Protein AF-A0A2X3ES33-F1 (afdb_monomer_lite)

Secondary structure (DSSP, 8-state):
-HHHHHH-TTS--EEEEE-SHHHHHHHHHTT-SEEEE-SS-STT--HHHHHS----SS--

Organism: Klebsiella pneumoniae (NCBI:txid573)

Radius of gyration: 13.8 Å; chains: 1; bounding box: 33×27×31 Å

Sequence (60 aa):
MAKAREAWPQKTIIAGNVVTGEMCEELILSGADIVKVGIGPGSVCTTRVKTGSAIRSSPP

Foldseek 3Di:
DQVVCVVCVPDAAEDDDDQDPVVVVVCVVSPHPHYHYFDPPDPPHCCCVPVVDGRDSDDD

InterPro domains:
  IPR001093 IMP dehydrogenase/GMP reductase [PF00478] (3-54)
  IPR013785 Aldolase-type TIM barrel [G3DSA:3.20.20.70] (1-57)
  IPR015875 IMP dehydrogenase / GMP reductase, conserved site [PS00487] (35-47)
  IPR050139 Guanosine monophosphate reductase [PTHR43170] (3-52)

pLDDT: mean 81.2, std 16.99, range [37.53, 96.62]

Structure (mmCIF, N/CA/C/O backbone):
data_AF-A0A2X3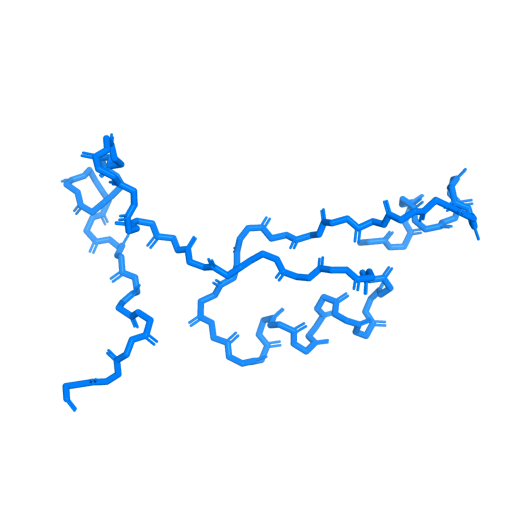ES33-F1
#
_entry.id   AF-A0A2X3ES33-F1
#
loop_
_atom_site.group_PDB
_atom_site.id
_atom_site.type_symbol
_atom_site.label_atom_id
_atom_site.label_alt_id
_atom_site.label_comp_id
_atom_site.label_asym_id
_atom_site.label_entity_id
_atom_site.label_seq_id
_atom_site.pdbx_PDB_ins_code
_atom_site.Cartn_x
_atom_site.Cartn_y
_atom_site.Cartn_z
_atom_site.occupancy
_atom_site.B_iso_or_equiv
_atom_site.auth_seq_id
_atom_site.auth_comp_id
_atom_site.auth_asym_id
_atom_site.auth_atom_id
_atom_site.pdbx_PDB_model_num
ATOM 1 N N . MET A 1 1 ? 0.701 7.815 7.775 1.00 85.31 1 MET A N 1
ATOM 2 C CA . MET A 1 1 ? -0.701 7.345 7.713 1.00 85.31 1 MET A CA 1
ATOM 3 C C . MET A 1 1 ? -1.589 7.920 8.816 1.00 85.31 1 MET A C 1
ATOM 5 O O . MET A 1 1 ? -2.704 8.292 8.485 1.00 85.31 1 MET A O 1
ATOM 9 N N . ALA A 1 2 ? -1.111 8.096 10.060 1.00 86.25 2 ALA A N 1
ATOM 10 C CA . ALA A 1 2 ? -1.900 8.615 11.195 1.00 86.25 2 ALA A CA 1
ATOM 11 C C . ALA A 1 2 ? -2.857 9.784 10.864 1.00 86.25 2 ALA A C 1
ATOM 13 O O . ALA A 1 2 ? -4.059 9.650 11.054 1.00 86.25 2 ALA A O 1
ATOM 14 N N . LYS A 1 3 ? -2.357 10.871 10.254 1.00 91.44 3 LYS A N 1
ATOM 15 C CA . LYS A 1 3 ? -3.189 12.026 9.854 1.00 91.44 3 LYS A CA 1
ATOM 16 C C . LYS A 1 3 ? -4.346 11.664 8.911 1.00 91.44 3 LYS A C 1
ATOM 18 O O . LYS A 1 3 ? -5.448 12.172 9.064 1.00 91.44 3 LYS A O 1
ATOM 23 N N . ALA A 1 4 ? -4.102 10.799 7.923 1.00 90.88 4 ALA A N 1
ATOM 24 C CA . ALA A 1 4 ? -5.133 10.387 6.969 1.00 90.88 4 ALA A CA 1
ATOM 25 C C . ALA A 1 4 ? -6.175 9.475 7.635 1.00 90.88 4 ALA A C 1
ATOM 27 O O . ALA A 1 4 ? -7.370 9.609 7.385 1.00 90.88 4 ALA A O 1
ATOM 28 N N . ARG A 1 5 ? -5.729 8.581 8.523 1.00 92.56 5 ARG A N 1
ATOM 29 C CA . ARG A 1 5 ? -6.617 7.674 9.253 1.00 92.56 5 ARG A CA 1
ATOM 30 C C . ARG A 1 5 ? -7.491 8.403 10.276 1.00 92.56 5 ARG A C 1
ATOM 32 O O . ARG A 1 5 ? -8.642 8.011 10.455 1.00 92.56 5 ARG A O 1
ATOM 39 N N . GLU A 1 6 ? -6.957 9.453 10.895 1.00 94.25 6 GLU A N 1
ATOM 40 C CA . GLU A 1 6 ? -7.674 10.358 11.800 1.00 94.25 6 GLU A CA 1
ATOM 41 C C . GLU A 1 6 ? -8.724 11.192 11.055 1.00 94.25 6 GLU A C 1
ATOM 43 O O . GLU A 1 6 ? -9.875 11.246 11.476 1.00 94.25 6 GLU A O 1
ATOM 48 N N . ALA A 1 7 ? -8.358 11.787 9.915 1.00 95.50 7 ALA A N 1
ATOM 49 C CA . ALA A 1 7 ? -9.278 12.599 9.118 1.00 95.50 7 ALA A CA 1
ATOM 50 C C . ALA A 1 7 ? -10.406 11.773 8.471 1.00 95.50 7 ALA A C 1
ATOM 52 O O . ALA A 1 7 ? -11.523 12.268 8.306 1.00 95.50 7 ALA A O 1
ATOM 53 N N . TRP A 1 8 ? -10.133 10.514 8.107 1.00 95.19 8 TRP A N 1
ATOM 54 C CA . TRP A 1 8 ? -11.092 9.643 7.421 1.00 95.19 8 TRP A CA 1
ATOM 55 C C . TRP A 1 8 ? -11.197 8.259 8.074 1.00 95.19 8 TRP A C 1
ATOM 57 O O . TRP A 1 8 ? -10.791 7.254 7.487 1.00 95.19 8 TRP A O 1
ATOM 67 N N . PRO A 1 9 ? -11.825 8.167 9.259 1.00 93.88 9 PRO A N 1
ATOM 68 C CA . PRO A 1 9 ? -11.865 6.954 10.070 1.00 93.88 9 PRO A CA 1
ATOM 69 C C . PRO A 1 9 ? -12.760 5.825 9.515 1.00 93.88 9 PRO A C 1
ATOM 71 O O . PRO A 1 9 ? -12.913 4.784 10.143 1.00 93.88 9 PRO A O 1
ATOM 74 N N . GLN A 1 10 ? -13.386 5.992 8.356 1.00 95.00 10 GLN A N 1
ATOM 75 C CA . GLN A 1 10 ? -14.266 4.969 7.766 1.00 95.00 10 GLN A CA 1
ATOM 76 C C . GLN A 1 10 ? -14.009 4.772 6.269 1.00 95.00 10 GLN A C 1
ATOM 78 O O . GLN A 1 10 ? -14.740 4.0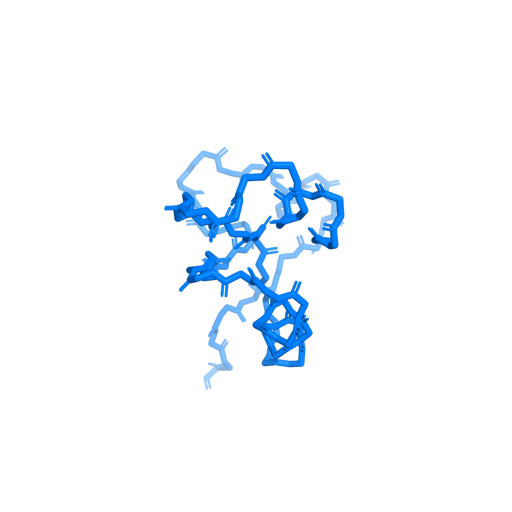51 5.596 1.00 95.00 10 GLN A O 1
ATOM 83 N N . LYS A 1 11 ? -13.008 5.457 5.708 1.00 95.56 11 LYS A N 1
ATOM 84 C CA . LYS A 1 11 ? -12.675 5.336 4.289 1.00 95.56 11 LYS A CA 1
ATOM 85 C C . LYS A 1 11 ? -11.542 4.340 4.112 1.00 95.56 11 LYS A C 1
ATOM 87 O O . LYS A 1 11 ? -10.626 4.308 4.927 1.00 95.56 11 LYS A O 1
ATOM 92 N N . THR A 1 12 ? -11.615 3.589 3.017 1.00 96.62 12 THR A N 1
ATOM 93 C CA . THR A 1 12 ? -10.543 2.709 2.561 1.00 96.62 12 THR A CA 1
ATOM 94 C C . THR A 1 12 ? -9.335 3.539 2.144 1.00 96.62 12 THR A C 1
ATOM 96 O O . THR A 1 12 ? -9.444 4.410 1.276 1.00 96.62 12 THR A O 1
ATOM 99 N N . ILE A 1 13 ? -8.184 3.255 2.740 1.00 96.25 13 ILE A N 1
ATOM 100 C CA . ILE A 1 13 ? -6.911 3.903 2.445 1.00 96.25 13 ILE A CA 1
ATOM 101 C C . ILE A 1 13 ? -6.027 2.935 1.664 1.00 96.25 13 ILE A C 1
ATOM 103 O O . ILE A 1 13 ? -5.641 1.875 2.156 1.00 96.25 13 ILE A O 1
ATOM 107 N N . ILE A 1 14 ? -5.672 3.343 0.445 1.00 96.19 14 ILE A N 1
ATOM 108 C CA . ILE A 1 14 ? -4.700 2.646 -0.398 1.00 96.19 14 ILE A CA 1
ATOM 109 C C . ILE A 1 14 ? -3.358 3.367 -0.275 1.00 96.19 14 ILE A C 1
ATOM 111 O O . ILE A 1 14 ? -3.236 4.521 -0.688 1.00 96.19 14 ILE A O 1
ATOM 115 N N . ALA A 1 15 ? -2.350 2.690 0.268 1.00 94.38 15 ALA A N 1
ATOM 116 C CA . ALA A 1 15 ? -1.007 3.228 0.463 1.00 94.38 15 ALA A CA 1
ATOM 117 C C . ALA A 1 15 ? 0.023 2.481 -0.396 1.00 94.38 15 ALA A C 1
ATOM 119 O O . ALA A 1 15 ? -0.128 1.300 -0.691 1.00 94.38 15 ALA A O 1
ATOM 120 N N . GLY A 1 16 ? 1.076 3.164 -0.837 1.00 92.50 16 GLY A N 1
ATOM 121 C CA . GLY A 1 16 ? 2.104 2.579 -1.694 1.00 92.50 16 GLY A CA 1
ATOM 122 C C . GLY A 1 16 ? 2.882 3.640 -2.482 1.00 92.50 16 GLY A C 1
ATOM 123 O O . GLY A 1 16 ? 2.694 4.832 -2.263 1.00 92.50 16 GLY A O 1
ATOM 124 N N . ASN A 1 17 ? 3.745 3.261 -3.426 1.00 91.81 17 ASN A N 1
ATOM 125 C CA . ASN A 1 17 ? 4.093 1.881 -3.771 1.00 91.81 17 ASN A CA 1
ATOM 126 C C . ASN A 1 17 ? 5.259 1.359 -2.911 1.00 91.81 17 ASN A C 1
ATOM 128 O O . ASN A 1 17 ? 6.190 2.108 -2.632 1.00 91.81 17 ASN A O 1
ATOM 132 N N . VAL A 1 18 ? 5.229 0.078 -2.536 1.00 89.81 18 VAL A N 1
ATOM 133 C CA . VAL A 1 18 ? 6.308 -0.586 -1.774 1.00 89.81 18 VAL A CA 1
ATOM 134 C C . VAL A 1 18 ? 6.959 -1.713 -2.564 1.00 89.81 18 VAL A C 1
ATOM 136 O O . VAL A 1 18 ? 6.449 -2.137 -3.601 1.00 89.81 18 VAL A O 1
ATOM 139 N N . VAL A 1 19 ? 8.109 -2.176 -2.088 1.00 87.19 19 VAL A N 1
ATOM 140 C CA . VAL A 1 19 ? 8.996 -3.091 -2.820 1.00 87.19 19 VAL A CA 1
ATOM 141 C C . VAL A 1 19 ? 9.670 -4.141 -1.933 1.00 87.19 19 VAL A C 1
ATOM 143 O O . VAL A 1 19 ? 10.223 -5.096 -2.469 1.00 87.19 19 VAL A O 1
ATOM 146 N N . THR A 1 20 ? 9.582 -4.008 -0.606 1.00 89.19 20 THR A N 1
ATOM 147 C CA . THR A 1 20 ? 10.006 -5.024 0.370 1.00 89.19 20 THR A CA 1
ATOM 148 C C . THR A 1 20 ? 8.850 -5.393 1.301 1.00 89.19 20 THR A C 1
ATOM 150 O O . THR A 1 20 ? 7.855 -4.665 1.391 1.00 89.19 20 THR A O 1
ATOM 153 N N . GLY A 1 21 ? 8.980 -6.536 1.983 1.00 90.81 21 GLY A N 1
ATOM 154 C CA . GLY A 1 21 ? 8.011 -6.986 2.985 1.00 90.81 21 GLY A CA 1
ATOM 155 C C . GLY A 1 21 ? 7.907 -6.028 4.172 1.00 90.81 21 GLY A C 1
ATOM 156 O O . GLY A 1 21 ? 6.800 -5.660 4.545 1.00 90.81 21 GLY A O 1
ATOM 157 N N . GLU A 1 22 ? 9.040 -5.540 4.684 1.00 93.62 22 GLU A N 1
ATOM 158 C CA . GLU A 1 22 ? 9.083 -4.624 5.838 1.00 93.62 22 GLU A CA 1
ATOM 159 C C . GLU A 1 22 ? 8.333 -3.315 5.548 1.00 93.62 22 GLU A C 1
ATOM 161 O O . GLU A 1 22 ? 7.522 -2.867 6.351 1.00 93.62 22 GLU A O 1
ATOM 166 N N . MET A 1 23 ? 8.508 -2.740 4.351 1.00 92.88 23 MET A N 1
ATOM 167 C CA . MET A 1 23 ? 7.767 -1.540 3.940 1.00 92.88 23 MET A CA 1
ATOM 168 C C . MET A 1 23 ? 6.253 -1.785 3.868 1.00 92.88 23 MET A C 1
ATOM 170 O O . MET A 1 23 ? 5.459 -0.879 4.118 1.00 92.88 23 MET A O 1
ATOM 174 N N . CYS A 1 24 ? 5.839 -2.991 3.467 1.00 94.19 24 CYS A N 1
ATOM 175 C CA . CYS A 1 24 ? 4.429 -3.373 3.449 1.00 94.19 24 CYS A CA 1
ATOM 176 C C . CYS A 1 24 ? 3.878 -3.449 4.878 1.00 94.19 24 CYS A C 1
ATOM 178 O O . CYS A 1 24 ? 2.835 -2.863 5.169 1.00 94.19 24 CYS A O 1
ATOM 180 N N . GLU A 1 25 ? 4.615 -4.113 5.768 1.00 95.12 25 GLU A N 1
ATOM 181 C CA . GLU A 1 25 ? 4.268 -4.263 7.179 1.00 95.12 25 GLU A CA 1
ATOM 182 C C . GLU A 1 25 ? 4.139 -2.905 7.879 1.00 95.12 25 GLU A C 1
ATOM 184 O O . GLU A 1 25 ? 3.123 -2.647 8.524 1.00 95.12 25 GLU A O 1
ATOM 189 N N . GLU A 1 26 ? 5.084 -1.986 7.666 1.00 95.31 26 GLU A N 1
ATOM 190 C CA . GLU A 1 26 ? 5.011 -0.627 8.211 1.00 95.31 26 GLU A CA 1
ATOM 191 C C . GLU A 1 26 ? 3.732 0.111 7.787 1.00 95.31 26 GLU A C 1
ATOM 193 O O . GLU A 1 26 ? 3.100 0.786 8.606 1.00 95.31 26 GLU A O 1
ATOM 198 N N . LEU A 1 27 ? 3.315 -0.011 6.521 1.00 94.56 27 LEU A N 1
ATOM 199 C CA . LEU A 1 27 ? 2.096 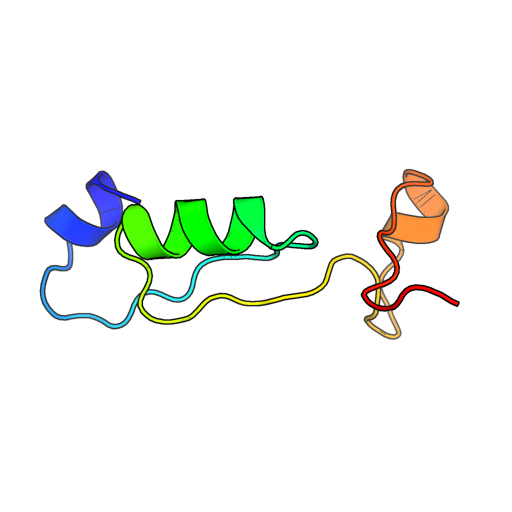0.638 6.028 1.00 94.56 27 LEU A CA 1
ATOM 200 C C . LEU A 1 27 ? 0.826 0.018 6.614 1.00 94.56 27 LEU A C 1
ATOM 202 O O . LEU A 1 27 ? -0.097 0.764 6.954 1.00 94.56 27 LEU A O 1
ATOM 206 N N . ILE A 1 28 ? 0.790 -1.308 6.762 1.00 94.06 28 ILE A N 1
ATOM 207 C CA . ILE A 1 28 ? -0.325 -2.028 7.393 1.00 94.06 28 ILE A CA 1
ATOM 208 C C . ILE A 1 28 ? -0.447 -1.608 8.859 1.00 94.06 28 ILE A C 1
ATOM 210 O O . ILE A 1 28 ? -1.511 -1.152 9.278 1.00 94.06 28 ILE A O 1
ATOM 214 N N . LEU A 1 29 ? 0.651 -1.672 9.621 1.00 94.88 29 LEU A N 1
ATOM 215 C CA . LEU A 1 29 ? 0.688 -1.273 11.033 1.00 94.88 29 LEU A CA 1
ATOM 216 C C . LEU A 1 29 ? 0.319 0.202 11.227 1.00 94.88 29 LEU A C 1
ATOM 218 O O . LEU A 1 29 ? -0.273 0.575 12.237 1.00 94.88 29 LEU A O 1
ATOM 222 N N . SER A 1 30 ? 0.617 1.043 10.238 1.00 93.38 30 SER A N 1
ATOM 223 C CA . SER A 1 30 ? 0.261 2.461 10.264 1.00 93.38 30 SER A CA 1
ATOM 224 C C . SER A 1 30 ? -1.197 2.750 9.861 1.00 93.38 30 SER A C 1
ATOM 226 O O . SER A 1 30 ? -1.607 3.916 9.905 1.00 93.38 30 SER A O 1
ATOM 228 N N . GLY A 1 31 ? -1.979 1.736 9.470 1.00 92.81 31 GLY A N 1
ATOM 229 C CA . GLY A 1 31 ? -3.420 1.840 9.212 1.00 92.81 31 GLY A CA 1
ATOM 230 C C . GLY A 1 31 ? -3.836 1.931 7.741 1.00 92.81 31 GLY A C 1
ATOM 231 O O . GLY A 1 31 ? -4.858 2.553 7.449 1.00 92.81 31 GLY A O 1
ATOM 232 N N . ALA A 1 32 ? -3.051 1.380 6.812 1.00 96.06 32 ALA A N 1
ATOM 233 C CA . ALA A 1 32 ? -3.488 1.186 5.429 1.00 96.06 32 ALA A CA 1
ATOM 234 C C . ALA A 1 32 ? -4.378 -0.061 5.300 1.00 96.06 32 ALA A C 1
ATOM 236 O O . ALA A 1 32 ? -4.047 -1.115 5.835 1.00 96.06 32 ALA A O 1
ATOM 237 N N . ASP A 1 33 ? -5.464 0.039 4.531 1.00 96.56 33 ASP A N 1
ATOM 238 C CA . ASP A 1 33 ? -6.346 -1.100 4.238 1.00 96.56 33 ASP A CA 1
ATOM 239 C C . ASP A 1 33 ? -5.839 -1.911 3.037 1.00 96.56 33 ASP A C 1
ATOM 241 O O . ASP A 1 33 ? -6.034 -3.121 2.949 1.00 96.56 33 ASP A O 1
ATOM 245 N N . ILE A 1 34 ? -5.193 -1.232 2.083 1.00 96.12 34 ILE A N 1
ATOM 246 C CA . ILE A 1 34 ? -4.637 -1.836 0.872 1.00 96.12 34 ILE A CA 1
ATOM 247 C C . ILE A 1 34 ? -3.230 -1.291 0.655 1.00 96.12 34 ILE A C 1
ATOM 249 O O . ILE A 1 34 ? -3.021 -0.075 0.639 1.00 96.12 34 ILE A O 1
ATOM 253 N N . VAL A 1 35 ? -2.274 -2.186 0.407 1.00 95.75 35 VAL A N 1
ATOM 254 C CA . VAL A 1 35 ? -0.906 -1.814 0.043 1.00 95.75 35 VAL A CA 1
ATOM 255 C C . VAL A 1 35 ? -0.658 -2.100 -1.434 1.00 95.75 35 VAL A C 1
ATOM 257 O O . VAL A 1 35 ? -0.782 -3.233 -1.896 1.00 95.75 35 VAL A O 1
ATOM 260 N N . LYS A 1 36 ? -0.293 -1.066 -2.198 1.00 93.62 36 LYS A N 1
ATOM 261 C CA . LYS A 1 36 ? 0.087 -1.212 -3.604 1.00 93.62 36 LYS A CA 1
ATOM 262 C C . LYS A 1 36 ? 1.571 -1.551 -3.720 1.00 93.62 36 LYS A C 1
ATOM 264 O O . LYS A 1 36 ? 2.425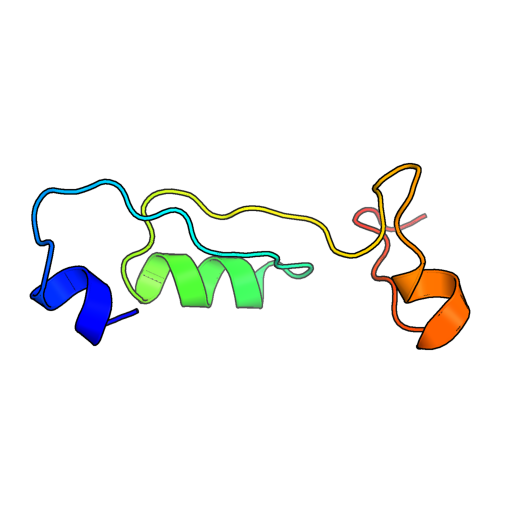 -0.808 -3.242 1.00 93.62 36 LYS A O 1
ATOM 269 N N . VAL A 1 37 ? 1.879 -2.655 -4.393 1.00 90.50 37 VAL A N 1
ATOM 270 C CA . VAL A 1 37 ? 3.245 -3.175 -4.543 1.00 90.50 37 VAL A CA 1
ATOM 271 C C . VAL A 1 37 ? 3.790 -2.883 -5.943 1.00 90.50 37 VAL A C 1
ATOM 273 O O . VAL A 1 37 ? 3.073 -2.987 -6.938 1.00 90.50 37 VAL A O 1
ATOM 276 N N . GLY A 1 38 ? 5.075 -2.532 -6.015 1.00 81.50 38 GLY A N 1
ATOM 277 C CA . GLY A 1 38 ? 5.865 -2.425 -7.241 1.00 81.50 38 GLY A CA 1
ATOM 278 C C . GLY A 1 38 ? 6.303 -0.999 -7.575 1.00 81.50 38 GLY A C 1
ATOM 279 O O . GLY A 1 38 ? 5.483 -0.102 -7.723 1.00 81.50 38 GLY A O 1
ATOM 280 N N . ILE A 1 39 ? 7.600 -0.782 -7.786 1.00 79.19 39 ILE A N 1
ATOM 281 C CA . ILE A 1 39 ? 8.158 0.474 -8.315 1.00 79.19 39 ILE A CA 1
ATOM 282 C C . ILE A 1 39 ? 8.935 0.134 -9.585 1.00 79.19 39 ILE A C 1
ATOM 284 O O . ILE A 1 39 ? 9.833 -0.703 -9.558 1.00 79.19 39 ILE A O 1
ATOM 288 N N . GLY A 1 40 ? 8.585 0.752 -10.716 1.00 67.38 40 GLY A N 1
ATOM 289 C CA . GLY A 1 40 ? 9.259 0.470 -11.988 1.00 67.38 40 GLY A CA 1
ATOM 290 C C . GLY A 1 40 ? 8.786 -0.707 -12.870 1.00 67.38 40 GLY A C 1
ATOM 291 O O . GLY A 1 40 ? 9.494 -0.943 -13.849 1.00 67.38 40 GLY A O 1
ATOM 292 N N . PRO A 1 41 ? 7.679 -1.455 -12.629 1.00 61.75 41 PRO A N 1
ATOM 293 C CA . PRO A 1 41 ? 7.251 -2.530 -13.542 1.00 61.75 41 PRO A CA 1
ATOM 294 C C . PRO A 1 41 ? 6.296 -2.076 -14.664 1.00 61.75 41 PRO A C 1
ATOM 296 O O . PRO A 1 41 ? 5.952 -2.873 -15.528 1.00 61.75 41 PRO A O 1
ATOM 299 N N . GLY A 1 42 ? 5.825 -0.823 -14.653 1.00 65.38 42 GLY A N 1
ATOM 300 C CA . GLY A 1 42 ? 4.885 -0.324 -15.664 1.00 65.38 42 GLY A CA 1
ATOM 301 C C . GLY A 1 42 ? 5.538 -0.129 -17.037 1.00 65.38 42 GLY A C 1
ATOM 302 O O . GLY A 1 42 ? 6.676 0.329 -17.108 1.00 65.38 42 GLY A O 1
ATOM 303 N N . SER A 1 43 ? 4.798 -0.397 -18.119 1.00 68.56 43 SER A N 1
ATOM 304 C CA . SER A 1 43 ? 5.276 -0.320 -19.515 1.00 68.56 43 SER A CA 1
ATOM 305 C C . SER A 1 43 ? 5.857 1.041 -19.918 1.00 68.56 43 SER A C 1
ATOM 307 O O . SER A 1 43 ? 6.737 1.110 -20.767 1.00 68.56 43 SER A O 1
ATOM 309 N N . VAL A 1 44 ? 5.397 2.121 -19.282 1.00 76.56 44 VAL A N 1
ATOM 310 C CA . VAL A 1 44 ? 5.862 3.500 -19.515 1.00 76.56 44 VAL A CA 1
ATOM 311 C C . VAL A 1 44 ? 6.794 4.026 -18.415 1.00 76.56 44 VAL A C 1
ATOM 313 O O . VAL A 1 44 ? 7.167 5.198 -18.416 1.00 76.56 44 VAL A O 1
ATOM 316 N N . CYS A 1 45 ? 7.148 3.205 -17.422 1.00 70.75 45 CYS A N 1
ATOM 317 C CA . CYS A 1 45 ? 7.843 3.686 -16.233 1.00 70.75 45 CYS A CA 1
ATOM 318 C C . CYS A 1 45 ? 9.340 3.919 -16.500 1.00 70.75 45 CYS A C 1
ATOM 320 O O . CYS A 1 45 ? 10.122 2.980 -16.623 1.00 70.75 45 CYS A O 1
ATOM 322 N N . THR A 1 46 ? 9.771 5.184 -16.517 1.00 74.00 46 THR A N 1
ATOM 323 C CA . THR A 1 46 ? 11.177 5.560 -16.763 1.00 74.00 46 THR A CA 1
ATOM 324 C C . THR A 1 46 ? 12.066 5.519 -15.522 1.00 74.00 46 THR A C 1
ATOM 326 O O . THR A 1 46 ? 13.248 5.838 -15.620 1.00 74.00 46 THR A O 1
ATOM 329 N N . THR A 1 47 ? 11.535 5.178 -14.345 1.00 71.19 47 THR A N 1
ATOM 330 C CA . THR A 1 47 ? 12.288 5.222 -13.078 1.00 71.19 47 THR A CA 1
ATOM 331 C C . THR A 1 47 ? 13.549 4.361 -13.149 1.00 71.19 47 THR A C 1
ATOM 333 O O 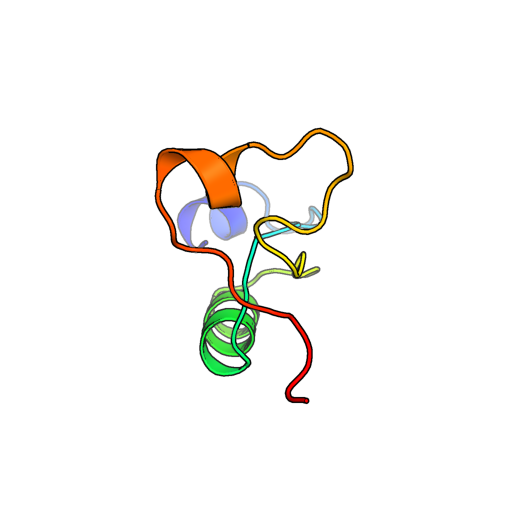. THR A 1 47 ? 14.633 4.838 -12.838 1.00 71.19 47 THR A O 1
ATOM 336 N N . ARG A 1 48 ? 13.459 3.150 -13.717 1.00 64.06 48 ARG A N 1
ATOM 337 C CA . ARG A 1 48 ? 14.631 2.286 -13.949 1.00 64.06 48 ARG A CA 1
ATOM 338 C C . ARG A 1 48 ? 15.715 2.972 -14.792 1.00 64.06 48 ARG A C 1
ATOM 340 O O . ARG A 1 48 ? 16.894 2.794 -14.518 1.00 64.06 48 ARG A O 1
ATOM 347 N N . VAL A 1 49 ? 15.308 3.747 -15.799 1.00 61.50 49 VAL A N 1
ATOM 348 C CA . VAL A 1 49 ? 16.208 4.419 -16.749 1.00 61.50 49 VAL A CA 1
ATOM 349 C C . VAL A 1 49 ? 16.846 5.666 -16.134 1.00 61.50 49 VAL A C 1
ATOM 351 O O . VAL A 1 49 ? 18.020 5.922 -16.367 1.00 61.50 49 VAL A O 1
ATOM 354 N N . LYS A 1 50 ? 16.089 6.449 -15.354 1.00 64.00 50 LYS A N 1
ATOM 355 C CA . LYS A 1 50 ? 16.546 7.752 -14.841 1.00 64.00 50 LYS A CA 1
ATOM 356 C C . LYS A 1 50 ? 17.277 7.682 -13.504 1.00 64.00 50 LYS A C 1
ATOM 358 O O . LYS A 1 50 ? 18.188 8.471 -13.293 1.00 64.00 50 LYS A O 1
ATOM 363 N N . THR A 1 51 ? 16.873 6.795 -12.599 1.00 64.38 51 THR A N 1
ATOM 364 C CA . THR A 1 51 ? 17.447 6.727 -11.244 1.00 64.38 51 THR A CA 1
ATOM 365 C C . THR A 1 51 ? 18.243 5.452 -10.990 1.00 64.38 51 THR A C 1
ATOM 367 O O . THR A 1 51 ? 18.856 5.335 -9.936 1.00 64.38 51 THR A O 1
ATOM 370 N N . GLY A 1 52 ? 18.230 4.472 -11.902 1.00 56.19 52 GLY A N 1
ATOM 371 C CA . GLY A 1 52 ? 18.878 3.164 -11.714 1.00 56.19 52 GLY A CA 1
ATOM 372 C C . GLY A 1 52 ? 18.228 2.283 -10.634 1.00 56.19 52 GLY A C 1
ATOM 373 O O . GLY A 1 52 ? 18.398 1.066 -10.635 1.00 56.19 52 GLY A O 1
ATOM 374 N N . SER A 1 53 ? 17.424 2.864 -9.742 1.00 56.38 53 SER A N 1
ATOM 375 C CA . SER A 1 53 ? 16.654 2.167 -8.717 1.00 56.38 53 SER A CA 1
ATOM 376 C C . SER A 1 53 ? 15.360 1.605 -9.303 1.00 56.38 53 SER A C 1
ATOM 378 O O . SER A 1 53 ? 14.397 2.324 -9.568 1.00 56.38 53 SER A O 1
ATOM 380 N N . ALA A 1 54 ? 15.325 0.290 -9.477 1.00 55.84 54 ALA A N 1
ATOM 381 C CA . ALA A 1 54 ? 14.100 -0.464 -9.686 1.00 55.84 54 ALA A CA 1
ATOM 382 C C . ALA A 1 54 ? 14.240 -1.790 -8.946 1.00 55.84 54 ALA A C 1
ATOM 384 O O . ALA A 1 54 ? 15.087 -2.612 -9.300 1.00 55.84 54 ALA A O 1
ATOM 385 N N . ILE A 1 55 ? 13.419 -2.002 -7.922 1.00 57.28 55 ILE A N 1
ATOM 386 C CA . ILE A 1 55 ? 13.397 -3.283 -7.224 1.00 57.28 55 ILE A CA 1
ATOM 387 C C . ILE A 1 55 ? 12.597 -4.262 -8.080 1.00 57.28 55 ILE A C 1
ATOM 389 O O . ILE A 1 55 ? 11.441 -4.017 -8.428 1.00 57.28 55 ILE A O 1
ATOM 393 N N . ARG A 1 56 ? 13.252 -5.355 -8.488 1.00 54.97 56 ARG A N 1
ATOM 394 C CA . ARG A 1 56 ? 12.554 -6.514 -9.044 1.00 54.97 56 ARG A CA 1
ATOM 395 C C . ARG A 1 56 ? 11.687 -7.082 -7.927 1.00 54.97 56 ARG A C 1
ATOM 397 O O . ARG A 1 56 ? 12.199 -7.429 -6.874 1.00 54.97 56 ARG A O 1
ATOM 404 N N . SER A 1 57 ? 10.388 -7.186 -8.176 1.00 50.88 57 SER A N 1
ATOM 405 C CA . SER A 1 57 ? 9.426 -7.807 -7.262 1.00 50.88 57 SER A CA 1
ATOM 406 C C . SER A 1 57 ? 9.608 -9.325 -7.112 1.00 50.88 57 SER A C 1
ATOM 408 O O . SER A 1 57 ? 8.857 -9.943 -6.368 1.00 50.88 57 SER A O 1
ATOM 410 N N . SER A 1 58 ? 10.586 -9.924 -7.801 1.00 40.25 58 SER A N 1
ATOM 411 C CA . SER A 1 58 ? 10.972 -11.327 -7.655 1.00 40.25 58 SER A CA 1
ATOM 412 C C . SER A 1 58 ? 12.497 -11.448 -7.550 1.00 40.25 58 SER A C 1
ATOM 414 O O . SER A 1 58 ? 13.201 -10.772 -8.314 1.00 40.25 58 SER A O 1
ATOM 416 N N . PRO A 1 59 ? 13.021 -12.303 -6.649 1.00 37.53 59 PRO A N 1
ATOM 417 C CA . PRO A 1 59 ? 14.374 -12.825 -6.803 1.00 37.53 59 PRO A CA 1
ATOM 418 C C . PRO A 1 59 ? 14.466 -13.611 -8.130 1.00 37.53 59 PRO A C 1
ATOM 420 O O . PRO A 1 59 ? 13.418 -13.947 -8.692 1.00 37.53 59 PRO A O 1
ATOM 423 N N . PRO A 1 60 ? 15.675 -13.818 -8.685 1.00 42.78 60 PRO A N 1
ATOM 424 C CA . PRO A 1 60 ? 15.858 -14.663 -9.867 1.00 42.78 60 PRO A CA 1
ATOM 425 C C . PRO A 1 60 ? 15.251 -16.059 -9.688 1.00 42.78 60 PRO A C 1
ATOM 427 O O . PRO A 1 60 ? 15.231 -16.553 -8.537 1.00 42.78 60 PRO A O 1
#

=== Feature glossary ===
The record interleaves many kinds of information about one protein. Here is each kind framed as the question it answers.

Q: What does the local fold look like, residue by residue?
A: A 3Di character summarizes, for each residue, the relative orientation of the Cα frame of its nearest spatial neighbor. Because it encodes fold topology rather than chemistry, 3Di alignments detect remote structural similarity that sequence alignment misses.

Q: Which residues are in helices, strands, or loops?
A: Secondary structure is the local, repeating backbone conformation. DSSP classifies it into eight states by reading the hydrogen-bond network: three helix types (H, G, I), two β types (E, B), two non-regular types (T, S), and unstructured coil (-).

Q: How big and how compact is the whole molecule?
A: Three whole-structure scalars: the radius of gyration (RMS distance of Cα from centroid, in Å), the count of Cα–Cα contacts (pairs closer than 8 Å and separated by more than four residues in sequence — i.e. tertiary, not local, contacts), and the bounding-box dimensions. Together they distinguish compact globular folds from extended fibres or disordered chains.

Q: How confident is the AlphaFold model at each residue?
A: For AlphaFold models, the B-factor field carries pLDDT — the model's own estimate of local accuracy on a 0–100 scale. Regions with pLDDT<50 should be treated as essentially unmodeled; they often correspond to intrinsically disordered segments.

Q: What family and function is it annotated with?
A: Functional annotations link the protein to curated databases. InterPro entries identify conserved domains and families by 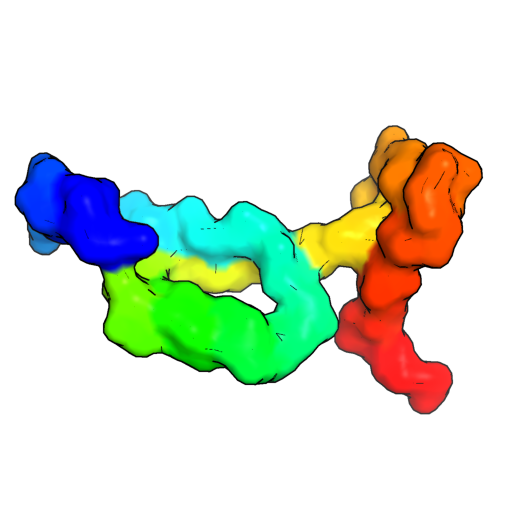matching the sequence against member-database signatures (Pfam, PROSITE, CDD, …). Gene Ontology (GO) terms describe molecular function, biological process, and cellular component in a controlled vocabulary. CATH places the structure in a hierarchical fold classification (Class/Architecture/Topology/Homologous-superfamily). The organism is the source species.

Q: What known structures does this most resemble?
A: Nearest PDB neighbors are the top structural matches found by Foldseek when searching this structure against the entire Protein Data Bank. Each hit reports a TM-score (0 to 1; >0.5 almost always implies the same fold) and an E-value. These are *structural* homologs — they may share no detectable sequence similarity.

Q: Which residues are buried vs exposed?
A: Solvent-accessible surface area (SASA) is the area in Å² traced out by the centre of a 1.4 Å probe sphere (a water molecule) rolled over the protein's van der Waals surface (Shrake–Rupley / Lee–Richards construction). Buried residues have near-zero SASA; fully exposed residues can exceed 200 Å². The total SASA scales roughly with the number of surface residues.

Q: What are the backbone torsion angles?
A: φ (phi) and ψ (psi) are the two rotatable backbone dihedrals per residue: φ is the C(i-1)–N–Cα–C torsion, ψ is the N–Cα–C–N(i+1) torsion, both in degrees on (−180°, 180°]. α-helical residues cluster near (−60°, −45°); β-strand residues near (−120°, +130°). A Ramachandran plot is simply a scatter of (φ, ψ) for every residue.

Q: Are the domains correctly placed relative to each other?
A: Predicted aligned error is AlphaFold's pairwise confidence. Unlike pLDDT (per-residue), PAE is per-residue-pair and captures whether two parts of the structure are correctly placed relative to each other. Units are ångströms of expected positional error.

Q: What if only a Cα trace is available?
A: P-SEA three-state annotation labels each residue as helix, strand, or coil based purely on the geometry of the Cα trace. It serves as a fallback when the full backbone (and thus DSSP) is unavailable.

Q: What is the amino-acid chain?
A: This is the polypeptide sequence — one letter per residue, N-terminus first. Length ranges from a few dozen residues for small domains to over a thousand for large multi-domain proteins.

Q: What do the rendered images show?
A: The six renders are orthographic views along the three Cartesian axes in both directions. Representation (cartoon, sticks, or surface) and color scheme (sequence-rainbow or by-chain) vary across proteins so the training set covers all the common visualization conventions.

Q: What do the diagnostic plots show?
A: Plot images: a contact map (which residues are close in 3D, as an N×N binary image), a Ramachandran scatter (backbone torsion angles, revealing secondary-structure composition at a glance), and — for AlphaFold structures — a PAE heatmap (pairwise prediction confidence).

Q: How mobile is each atom in the crystal?
A: B-factor (Debye–Waller factor) reflects atomic displacement in the crystal lattice. It is an experimental observable (units Å²), not a prediction; low values mean the atom is pinned down, high values mean it moves or is heterogeneous across the crystal.

Q: Where is each backbone atom in 3D?
A: The mmCIF table is the protein's shape written out atom by atom. For each backbone N, Cα, C, and carbonyl O, it records an (x, y, z) coordinate triple in Å plus the residue type, chain letter, and residue number.